Protein AF-A0A9D9UBA7-F1 (afdb_monomer)

Sequence (85 aa):
FTSPGYRETHPYKAYLGKMGASIKRRAFDIKSVSCEEDLCNVVVELSYTYGGLAGGKMGADTVMQREMNEKWIRADGEWWLLPTR

Nearest PDB structures (foldseek):
  2jq5-assembly1_A  TM=7.498E-01  e=4.237E-03  Rhodopseudomonas palustris
  8r20-assembly1_B  TM=6.638E-01  e=3.194E-02  Micromonospora
  5x7l-assembly1_A  TM=6.456E-01  e=4.664E-02  Streptomyces laurentii
  3ehc-assembly1_A  TM=5.917E-01  e=4.249E-01  Agrobacterium fabrum str. C58
  5uvr-assembly1_A  TM=4.178E-01  e=1.095E+00  Pseudomonas aeruginosa

Foldseek 3Di:
DQDPVVCVVCPPVNVCVVPPPFKAWDDKDWPDWDDDDFKIWTKIKTWIATDDPVCVVVPRPDIDIDIDTWMWGDDPNDIDTDDDD

Structure (mmCIF, N/CA/C/O backbone):
data_AF-A0A9D9UBA7-F1
#
_entry.id   AF-A0A9D9UBA7-F1
#
loop_
_atom_site.group_PDB
_atom_site.id
_atom_site.type_symbol
_atom_site.label_atom_id
_atom_site.label_alt_id
_atom_site.label_comp_id
_atom_site.label_asym_id
_atom_site.label_entity_id
_atom_site.label_seq_id
_atom_site.pdbx_PDB_ins_code
_atom_site.Cartn_x
_atom_site.Cartn_y
_atom_site.Cartn_z
_atom_site.occupancy
_atom_site.B_iso_or_equiv
_atom_site.auth_seq_id
_atom_site.auth_comp_id
_atom_site.auth_asym_id
_atom_site.auth_atom_id
_atom_site.pdbx_PDB_model_num
ATOM 1 N N . PHE A 1 1 ? -11.034 5.719 0.051 1.00 58.19 1 PHE A N 1
ATOM 2 C CA . PHE A 1 1 ? -11.491 4.882 1.168 1.00 58.19 1 PHE A CA 1
ATOM 3 C C . PHE A 1 1 ? -11.764 3.565 0.521 1.00 58.19 1 PHE A C 1
ATOM 5 O O . PHE A 1 1 ? -12.589 3.545 -0.373 1.00 58.19 1 PHE A O 1
ATOM 12 N N . THR A 1 2 ? -10.999 2.524 0.819 1.00 71.69 2 THR A N 1
ATOM 13 C CA . THR A 1 2 ? -11.165 1.224 0.150 1.00 71.69 2 THR A CA 1
ATOM 14 C C . THR A 1 2 ? -12.208 0.363 0.850 1.00 71.69 2 THR A C 1
ATOM 16 O O . THR A 1 2 ? -12.052 -0.849 0.878 1.00 71.69 2 THR A O 1
ATOM 19 N N . SER A 1 3 ? -13.231 0.994 1.428 1.00 78.62 3 SER A N 1
ATOM 20 C CA . SER A 1 3 ? -14.323 0.336 2.141 1.00 78.62 3 SER A CA 1
ATOM 21 C C . SER A 1 3 ? -15.068 -0.672 1.271 1.00 78.62 3 SER A C 1
ATOM 23 O O . SER A 1 3 ? -14.925 -0.615 0.043 1.00 78.62 3 SER A O 1
ATOM 25 N N . PRO A 1 4 ? -15.910 -1.533 1.873 1.00 76.88 4 PRO A N 1
ATOM 26 C CA . PRO A 1 4 ? -16.716 -2.498 1.129 1.00 76.88 4 PRO A CA 1
ATOM 27 C C . PRO A 1 4 ? -17.418 -1.873 -0.086 1.00 76.88 4 PRO A C 1
ATOM 29 O O . PRO A 1 4 ? -17.120 -2.238 -1.222 1.00 76.88 4 PRO A O 1
ATOM 32 N N . GLY A 1 5 ? -18.214 -0.816 0.124 1.00 78.69 5 GLY A N 1
ATOM 33 C CA . GLY A 1 5 ? -18.948 -0.150 -0.962 1.00 78.69 5 GLY A CA 1
ATOM 34 C C . GLY A 1 5 ? -18.057 0.514 -2.025 1.00 78.69 5 GLY A C 1
ATOM 35 O O . GLY A 1 5 ? -18.417 0.586 -3.203 1.00 78.69 5 GLY A O 1
ATOM 36 N N . TYR A 1 6 ? -16.850 0.967 -1.660 1.00 79.88 6 TYR A N 1
ATOM 37 C CA . TYR A 1 6 ? -15.896 1.459 -2.659 1.00 79.88 6 TYR A CA 1
ATOM 38 C C . TYR A 1 6 ? -15.342 0.315 -3.514 1.00 79.88 6 TYR A C 1
ATOM 40 O O . TYR A 1 6 ? -15.219 0.473 -4.727 1.00 79.88 6 TYR A O 1
ATOM 48 N N . ARG A 1 7 ? -15.023 -0.842 -2.916 1.00 79.69 7 ARG A N 1
ATOM 49 C CA . ARG A 1 7 ? -14.511 -2.010 -3.656 1.00 79.69 7 ARG A CA 1
ATOM 50 C C . ARG A 1 7 ? -15.569 -2.651 -4.549 1.00 79.69 7 ARG A C 1
ATOM 52 O O . ARG A 1 7 ? -15.220 -3.092 -5.640 1.00 79.69 7 ARG A O 1
ATOM 59 N N . GLU A 1 8 ? -16.835 -2.644 -4.137 1.00 81.31 8 GLU A N 1
ATOM 60 C CA . GLU A 1 8 ? -17.963 -3.106 -4.963 1.00 81.31 8 GLU A CA 1
ATOM 61 C C . GLU A 1 8 ? -18.074 -2.320 -6.275 1.00 81.31 8 GLU A C 1
ATOM 63 O O . GLU A 1 8 ? -18.304 -2.888 -7.340 1.00 81.31 8 GLU A O 1
ATOM 68 N N . THR A 1 9 ? -17.850 -1.007 -6.213 1.00 81.44 9 THR A N 1
ATOM 69 C CA . THR A 1 9 ? -17.950 -0.111 -7.377 1.00 81.44 9 THR A CA 1
ATOM 70 C C . THR A 1 9 ? -16.633 0.054 -8.141 1.00 81.44 9 THR A C 1
ATOM 72 O O . THR A 1 9 ? -16.635 0.503 -9.288 1.00 81.44 9 THR A O 1
ATOM 75 N N . HIS A 1 10 ? -15.500 -0.330 -7.544 1.00 76.94 10 HIS A N 1
ATOM 76 C CA . HIS A 1 10 ? -14.160 -0.239 -8.131 1.00 76.94 10 HIS A CA 1
ATOM 77 C C . HIS A 1 10 ?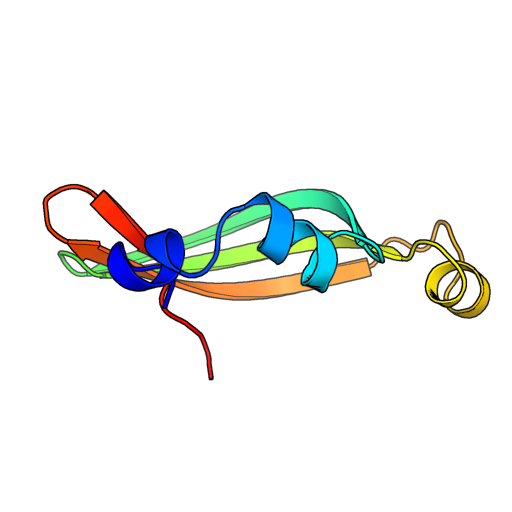 -13.494 -1.620 -8.181 1.00 76.94 10 HIS A C 1
ATOM 79 O O . HIS A 1 10 ? -12.550 -1.883 -7.426 1.00 76.94 10 HIS A O 1
ATOM 85 N N . PRO A 1 11 ? -13.941 -2.508 -9.092 1.00 80.06 11 PRO A N 1
ATOM 86 C CA . PRO A 1 11 ? -13.387 -3.847 -9.198 1.00 80.06 11 PRO A CA 1
ATOM 87 C C . PRO A 1 11 ? -11.895 -3.787 -9.529 1.00 80.06 11 PRO A C 1
ATOM 89 O O . PRO A 1 11 ? -11.426 -2.926 -10.280 1.00 80.06 11 PRO A O 1
ATOM 92 N N . TYR A 1 12 ? -11.145 -4.756 -9.006 1.00 74.94 12 TYR A N 1
ATOM 93 C CA . TYR A 1 12 ? -9.683 -4.799 -9.076 1.00 74.94 12 TYR A CA 1
ATOM 94 C C . TYR A 1 12 ? -9.115 -4.562 -10.487 1.00 74.94 12 TYR A C 1
ATOM 96 O O . TYR A 1 12 ? -8.152 -3.817 -10.663 1.00 74.94 12 TYR A O 1
ATOM 104 N N . LYS A 1 13 ? -9.758 -5.115 -11.522 1.00 76.25 13 LYS A N 1
ATOM 105 C CA . LYS A 1 13 ? -9.352 -4.929 -12.924 1.00 76.25 13 LYS A CA 1
ATOM 106 C C . LYS A 1 13 ? -9.409 -3.461 -13.374 1.00 76.25 13 LYS A C 1
ATOM 108 O O . LYS A 1 13 ? -8.504 -2.999 -14.065 1.00 76.25 13 LYS A O 1
ATOM 113 N N . ALA A 1 14 ? -10.441 -2.720 -12.968 1.00 77.69 14 ALA A N 1
ATOM 114 C CA . ALA A 1 14 ? -10.573 -1.297 -13.278 1.00 77.69 14 ALA A CA 1
ATOM 115 C C . ALA A 1 14 ? -9.542 -0.453 -12.509 1.00 77.69 14 ALA A C 1
ATOM 117 O O . ALA A 1 14 ? -8.986 0.502 -13.054 1.00 77.69 14 ALA A O 1
ATOM 118 N N . TYR A 1 15 ? -9.237 -0.837 -11.267 1.00 73.00 15 TYR A N 1
ATOM 119 C CA . TYR A 1 15 ? -8.173 -0.225 -10.470 1.00 73.00 15 TYR A CA 1
ATOM 120 C C . TYR A 1 15 ? -6.785 -0.412 -11.113 1.00 73.00 15 TYR A C 1
ATOM 122 O O . TYR A 1 15 ? -6.035 0.557 -11.263 1.00 73.00 15 TYR A O 1
ATOM 130 N N . LEU A 1 16 ? -6.466 -1.629 -11.572 1.00 70.00 16 LEU A N 1
ATOM 131 C CA . LEU A 1 16 ? -5.202 -1.925 -12.257 1.00 70.00 16 LEU A CA 1
ATOM 132 C C . LEU A 1 16 ? -5.008 -1.093 -13.528 1.00 70.00 16 LEU A C 1
ATOM 134 O O . LEU A 1 16 ? -3.904 -0.611 -13.769 1.00 70.00 16 LEU A O 1
ATOM 138 N N . GLY A 1 17 ? -6.070 -0.869 -14.307 1.00 68.69 17 GLY A N 1
ATOM 139 C CA . GLY A 1 17 ? -6.005 -0.035 -15.511 1.00 68.69 17 GLY A CA 1
ATOM 140 C C . GLY A 1 17 ? -5.656 1.433 -15.232 1.00 68.69 17 GLY A C 1
ATOM 141 O O . GLY A 1 17 ? -5.033 2.075 -16.071 1.00 68.69 17 GLY A O 1
ATOM 142 N N . LYS A 1 18 ? -6.011 1.957 -14.050 1.00 66.19 18 LYS A N 1
ATOM 143 C CA . LYS A 1 18 ? -5.734 3.350 -13.654 1.00 66.19 18 LYS A CA 1
ATOM 144 C C . LYS A 1 18 ? -4.373 3.538 -12.981 1.00 66.19 18 LYS A C 1
ATOM 146 O O . LYS A 1 18 ? -3.730 4.555 -13.212 1.00 66.19 18 LYS A O 1
ATOM 151 N N . MET A 1 19 ? -3.942 2.596 -12.136 1.00 61.72 19 MET A N 1
ATOM 152 C CA . MET A 1 19 ? -2.724 2.752 -11.316 1.00 61.72 19 MET A CA 1
ATOM 153 C C . MET A 1 19 ? -1.562 1.833 -11.716 1.00 61.72 19 MET A C 1
ATOM 155 O O . MET A 1 19 ? -0.410 2.160 -11.445 1.00 61.72 19 MET A O 1
ATOM 159 N N . GLY A 1 20 ? -1.837 0.677 -12.326 1.00 56.56 20 GLY A N 1
ATOM 160 C CA . GLY A 1 20 ? -0.860 -0.401 -12.514 1.00 56.56 20 GLY A CA 1
ATOM 161 C C . GLY A 1 20 ? -0.079 -0.372 -13.828 1.00 56.56 20 GLY A C 1
ATOM 162 O O . GLY A 1 20 ? 0.970 -1.001 -13.911 1.00 56.56 20 GLY A O 1
ATOM 163 N N . ALA A 1 21 ? -0.541 0.350 -14.852 1.00 57.97 21 ALA A N 1
ATOM 164 C CA . ALA A 1 21 ? 0.060 0.249 -16.187 1.00 57.97 21 ALA A CA 1
ATOM 165 C C . ALA A 1 21 ? 1.442 0.926 -16.315 1.00 57.97 21 ALA A C 1
ATOM 167 O O . ALA A 1 21 ? 2.234 0.543 -17.175 1.00 57.97 21 ALA A O 1
ATOM 168 N N . SER A 1 22 ? 1.757 1.900 -15.453 1.00 70.81 22 SER A N 1
ATOM 169 C CA . SER A 1 22 ? 2.948 2.752 -15.617 1.00 70.81 22 SER A CA 1
ATOM 170 C C . SER A 1 22 ? 4.048 2.522 -14.581 1.00 70.81 22 SER A C 1
ATOM 172 O O . SER A 1 22 ? 5.128 3.093 -14.721 1.00 70.81 22 SER A O 1
ATOM 174 N N . ILE A 1 23 ? 3.805 1.711 -13.546 1.00 79.44 23 ILE A N 1
ATOM 175 C CA . ILE A 1 23 ? 4.740 1.516 -12.432 1.00 79.44 23 ILE A CA 1
ATOM 176 C C . ILE A 1 23 ? 4.971 0.022 -12.194 1.00 79.44 23 ILE A C 1
ATOM 178 O O . ILE A 1 23 ? 4.040 -0.720 -11.888 1.00 79.44 23 ILE A O 1
ATOM 182 N N . LYS A 1 24 ? 6.231 -0.414 -12.275 1.00 83.50 24 LYS A N 1
ATOM 183 C CA . LYS A 1 24 ? 6.672 -1.756 -11.881 1.00 83.50 24 LYS A CA 1
ATOM 184 C C . LYS A 1 24 ? 7.174 -1.707 -10.442 1.00 83.50 24 LYS A C 1
ATOM 186 O O . LYS A 1 24 ? 8.241 -1.162 -10.168 1.00 83.50 24 LYS A O 1
ATOM 191 N N . ARG A 1 25 ? 6.399 -2.259 -9.510 1.00 85.12 25 ARG A N 1
ATOM 192 C CA . ARG A 1 25 ? 6.794 -2.351 -8.095 1.00 85.12 25 ARG A CA 1
ATOM 193 C C . ARG A 1 25 ? 7.948 -3.347 -7.946 1.00 85.12 25 ARG A C 1
ATOM 195 O O . ARG A 1 25 ? 7.939 -4.390 -8.596 1.00 85.12 25 ARG A O 1
ATOM 202 N N . ARG A 1 26 ? 8.938 -3.009 -7.119 1.00 86.69 26 ARG A N 1
ATOM 203 C CA . ARG A 1 26 ? 10.145 -3.811 -6.860 1.00 86.69 26 ARG A CA 1
ATOM 204 C C . ARG A 1 26 ? 10.161 -4.364 -5.440 1.00 86.69 26 ARG A C 1
ATOM 206 O O . ARG A 1 26 ? 10.353 -5.561 -5.277 1.00 86.69 26 ARG A O 1
ATOM 213 N N . ALA A 1 27 ? 9.936 -3.505 -4.451 1.00 89.19 27 ALA A N 1
ATOM 214 C CA . ALA A 1 27 ? 9.909 -3.874 -3.040 1.00 89.19 27 ALA A CA 1
ATOM 215 C C . ALA A 1 27 ? 8.866 -3.042 -2.290 1.00 89.19 27 ALA A C 1
ATOM 217 O O . ALA A 1 27 ? 8.461 -1.971 -2.758 1.00 89.19 27 ALA A O 1
ATOM 218 N N . PHE A 1 28 ? 8.418 -3.572 -1.159 1.00 89.50 28 PHE A N 1
ATOM 219 C CA . PHE A 1 28 ? 7.455 -2.942 -0.272 1.00 89.50 28 PHE A CA 1
ATOM 220 C C . PHE A 1 28 ? 7.867 -3.262 1.159 1.00 89.50 28 PHE A C 1
ATOM 222 O O . PHE A 1 28 ? 7.789 -4.417 1.576 1.00 89.50 28 PHE A O 1
ATOM 229 N N . ASP A 1 29 ? 8.311 -2.244 1.883 1.00 93.69 29 ASP A N 1
ATOM 230 C CA . ASP A 1 29 ? 8.885 -2.390 3.214 1.00 93.69 29 ASP A CA 1
ATOM 231 C C . ASP A 1 29 ? 8.043 -1.618 4.228 1.00 93.69 29 ASP A C 1
ATOM 233 O O . ASP A 1 29 ? 7.743 -0.437 4.042 1.00 93.69 29 ASP A O 1
ATOM 237 N N . ILE A 1 30 ? 7.658 -2.280 5.318 1.00 94.12 30 ILE A N 1
ATOM 238 C CA . ILE A 1 30 ? 6.960 -1.632 6.430 1.00 94.12 30 ILE A CA 1
ATOM 239 C C . ILE A 1 30 ? 8.021 -1.007 7.332 1.00 94.12 30 ILE A C 1
ATOM 241 O O . ILE A 1 30 ? 8.811 -1.716 7.953 1.00 94.12 30 ILE A O 1
ATOM 245 N N . LYS A 1 31 ? 8.045 0.324 7.400 1.00 95.38 31 LYS A N 1
ATOM 246 C CA . LYS A 1 31 ? 8.989 1.073 8.239 1.00 95.38 31 LYS A CA 1
ATOM 247 C C . LYS A 1 31 ? 8.498 1.178 9.674 1.00 95.38 31 LYS A C 1
ATOM 249 O O . LYS A 1 31 ? 9.288 1.031 10.602 1.00 95.38 31 LYS A O 1
ATOM 254 N N . SER A 1 32 ? 7.205 1.424 9.867 1.00 94.69 32 SER A N 1
ATOM 255 C CA . SER A 1 32 ? 6.608 1.476 11.200 1.00 94.69 32 SER A CA 1
ATOM 256 C C . SER A 1 32 ? 5.111 1.192 11.168 1.00 94.69 32 SER A C 1
ATOM 258 O O . SER A 1 32 ? 4.439 1.365 10.150 1.00 94.69 32 SER A O 1
ATOM 260 N N . VAL A 1 33 ? 4.597 0.742 12.311 1.00 95.94 33 VAL A N 1
ATOM 261 C CA . VAL A 1 33 ? 3.173 0.524 12.567 1.00 95.94 33 VAL A CA 1
ATOM 262 C C . VAL A 1 33 ? 2.872 1.087 13.949 1.00 95.94 33 VAL A C 1
ATOM 264 O O . VAL A 1 33 ? 3.521 0.707 14.921 1.00 95.94 33 VAL A O 1
ATOM 267 N N . SER A 1 34 ? 1.897 1.987 14.035 1.00 96.12 34 SER A N 1
ATOM 268 C CA . SER A 1 34 ? 1.379 2.518 15.296 1.00 96.12 34 SER A CA 1
ATOM 269 C C . SER A 1 34 ? -0.137 2.398 15.299 1.00 96.12 34 SER A C 1
ATOM 271 O O . SER A 1 34 ? -0.792 2.935 14.405 1.00 96.12 34 SER A O 1
ATOM 273 N N . CYS A 1 35 ? -0.689 1.679 16.273 1.00 94.12 35 CYS A N 1
ATOM 274 C CA . CYS A 1 35 ? -2.115 1.384 16.346 1.00 94.12 35 CYS A CA 1
ATOM 275 C C . CYS A 1 35 ? -2.724 1.895 17.652 1.00 94.12 35 CYS A C 1
ATOM 277 O O . CYS A 1 35 ? -2.176 1.662 18.728 1.00 94.12 35 CYS A O 1
ATOM 279 N N . GLU A 1 36 ? -3.885 2.530 17.535 1.00 92.69 36 GLU A N 1
ATOM 280 C CA . GLU A 1 36 ? -4.768 2.933 18.625 1.00 92.69 36 GLU A CA 1
ATOM 281 C C . GLU A 1 36 ? -6.128 2.267 18.390 1.00 92.69 36 GLU A C 1
ATOM 283 O O . GLU A 1 36 ? -6.847 2.619 17.456 1.00 92.69 36 GLU A O 1
ATOM 288 N N . GLU A 1 37 ? -6.453 1.269 19.216 1.00 91.50 37 GLU A N 1
ATOM 289 C CA . GLU A 1 37 ? -7.684 0.471 19.121 1.00 91.50 37 GLU A CA 1
ATOM 290 C C . GLU A 1 37 ? -7.927 -0.102 17.708 1.00 91.50 37 GLU A C 1
ATOM 292 O O . GLU A 1 37 ? -7.242 -1.034 17.282 1.00 91.50 37 GLU A O 1
ATOM 297 N N . ASP A 1 38 ? -8.901 0.456 16.986 1.00 93.31 38 ASP A N 1
ATOM 298 C CA . ASP A 1 38 ? -9.327 0.048 15.648 1.00 93.31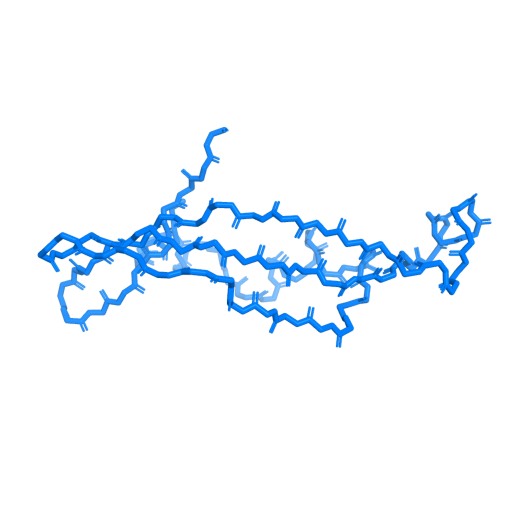 38 ASP A CA 1
ATOM 299 C C . ASP A 1 38 ? -8.703 0.899 14.533 1.00 93.31 38 ASP A C 1
ATOM 301 O O . ASP A 1 38 ? -9.125 0.809 13.381 1.00 93.31 38 ASP A O 1
ATOM 305 N N . LEU A 1 39 ? -7.699 1.727 14.831 1.00 92.38 39 LEU A N 1
ATOM 306 C CA . LEU A 1 39 ? -7.039 2.594 13.859 1.00 92.38 39 LEU A CA 1
ATOM 307 C C . LEU A 1 39 ? -5.524 2.393 13.881 1.00 92.38 39 LEU A C 1
ATOM 309 O O . LEU A 1 39 ? -4.875 2.575 14.903 1.00 92.38 39 LEU A O 1
ATOM 313 N N . CYS A 1 40 ? -4.938 2.084 12.727 1.00 95.12 40 CYS A N 1
ATOM 314 C CA . CYS A 1 40 ? -3.492 1.962 12.567 1.00 95.12 40 CYS A CA 1
ATOM 315 C C . CYS A 1 40 ? -2.957 2.998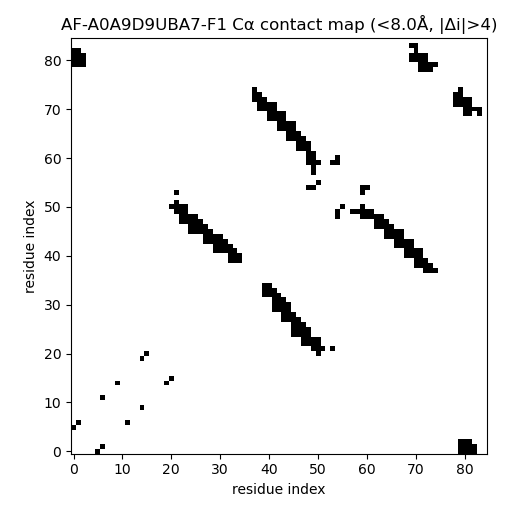 11.580 1.00 95.12 40 CYS A C 1
ATOM 317 O O . CYS A 1 40 ? -3.511 3.206 10.502 1.00 95.12 40 CYS A O 1
ATOM 319 N N . ASN A 1 41 ? -1.836 3.615 11.930 1.00 94.50 41 ASN A N 1
ATOM 320 C CA . ASN A 1 41 ? -1.002 4.392 11.028 1.00 94.50 41 ASN A CA 1
ATOM 321 C C . ASN A 1 41 ? 0.214 3.536 10.666 1.00 94.50 41 ASN A C 1
ATOM 323 O O . ASN A 1 41 ? 0.937 3.065 11.545 1.00 94.50 41 ASN A O 1
ATOM 327 N N . VAL A 1 42 ? 0.415 3.311 9.374 1.00 95.00 42 VAL A N 1
ATOM 328 C CA . VAL A 1 42 ? 1.468 2.453 8.832 1.00 95.00 42 VAL A CA 1
ATOM 329 C C . VAL A 1 42 ? 2.339 3.293 7.915 1.00 95.00 42 VAL A C 1
ATOM 331 O O . VAL A 1 42 ? 1.835 3.926 6.989 1.00 95.00 42 VAL A O 1
ATOM 334 N N . VAL A 1 43 ? 3.645 3.294 8.160 1.00 95.00 43 VAL A N 1
ATOM 335 C CA . VAL A 1 43 ? 4.618 3.919 7.263 1.00 95.00 43 VAL A CA 1
ATOM 336 C C . VAL A 1 43 ? 5.194 2.844 6.361 1.00 95.00 43 VAL A C 1
ATOM 338 O O . VAL A 1 43 ? 5.753 1.849 6.825 1.00 95.00 43 VAL A O 1
ATOM 341 N N . VAL A 1 44 ? 5.047 3.057 5.063 1.00 94.00 44 VAL A N 1
ATOM 342 C CA . VAL A 1 44 ? 5.440 2.125 4.014 1.00 94.00 44 VAL A CA 1
ATOM 343 C C . VAL A 1 44 ? 6.472 2.782 3.118 1.00 94.00 44 VAL A C 1
ATOM 345 O O . VAL A 1 44 ? 6.258 3.890 2.640 1.00 94.00 44 VAL A O 1
ATOM 348 N N . GLU A 1 45 ? 7.537 2.066 2.785 1.00 94.56 45 GLU A N 1
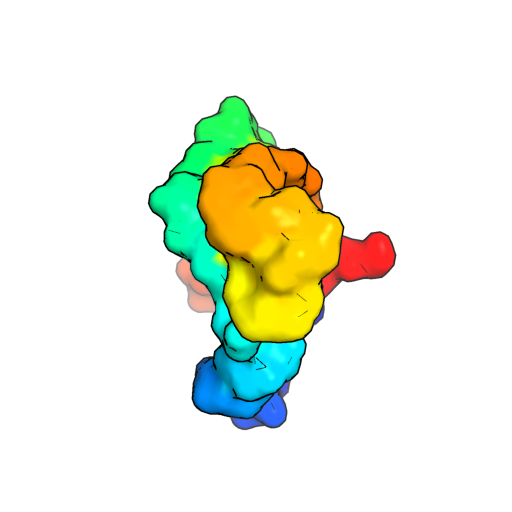ATOM 349 C CA . GLU A 1 45 ? 8.440 2.426 1.699 1.00 94.56 45 GLU A CA 1
ATOM 350 C C . GLU A 1 45 ? 8.161 1.550 0.476 1.00 94.56 45 GLU A C 1
ATOM 352 O O . GLU A 1 45 ? 8.294 0.327 0.504 1.00 94.56 45 GLU A O 1
ATOM 357 N N . LEU A 1 46 ? 7.760 2.187 -0.621 1.00 91.69 46 LEU A N 1
ATOM 358 C CA . LEU A 1 46 ? 7.566 1.544 -1.910 1.00 91.69 46 LEU A CA 1
ATOM 359 C C . LEU A 1 46 ? 8.775 1.818 -2.801 1.00 91.69 46 LEU A C 1
ATOM 361 O O . LEU A 1 46 ? 9.026 2.965 -3.177 1.00 91.69 46 LEU A O 1
ATOM 365 N N . SER A 1 47 ? 9.447 0.752 -3.226 1.00 91.88 47 SER A N 1
ATOM 366 C CA . SER A 1 47 ? 10.454 0.814 -4.286 1.00 91.88 47 SER A CA 1
ATOM 367 C C . SER A 1 47 ? 9.831 0.429 -5.623 1.00 91.88 47 SER A C 1
ATOM 369 O O . SER A 1 47 ? 9.168 -0.608 -5.733 1.00 91.88 47 SER A O 1
ATOM 371 N N . TYR A 1 48 ? 10.033 1.233 -6.664 1.00 89.56 48 TYR A N 1
ATOM 372 C CA . TYR A 1 48 ? 9.419 1.011 -7.971 1.00 89.56 48 TYR A CA 1
ATOM 373 C C . TYR A 1 48 ? 10.242 1.575 -9.132 1.00 89.56 48 TYR A C 1
ATOM 375 O O . TYR A 1 48 ? 11.075 2.454 -8.949 1.00 89.56 48 TYR A O 1
ATOM 383 N N . THR A 1 49 ? 9.984 1.090 -10.346 1.00 88.19 49 THR A N 1
ATOM 384 C CA . THR A 1 49 ? 10.500 1.684 -11.588 1.00 88.19 49 THR A CA 1
ATOM 385 C C . THR A 1 49 ? 9.346 2.116 -12.488 1.00 88.19 49 THR A C 1
ATOM 387 O O . THR A 1 49 ? 8.247 1.552 -12.433 1.00 88.19 49 THR A O 1
ATOM 390 N N . TYR A 1 50 ? 9.569 3.131 -13.321 1.00 83.06 50 TYR A N 1
ATOM 391 C CA . TYR A 1 50 ? 8.580 3.555 -14.310 1.00 83.06 50 TYR A CA 1
ATOM 392 C C . TYR A 1 50 ? 8.662 2.690 -15.572 1.00 83.06 50 TYR A C 1
ATOM 394 O O . TYR A 1 50 ? 9.739 2.406 -16.089 1.00 83.06 50 TYR A O 1
ATOM 402 N N . GLY A 1 51 ? 7.504 2.278 -16.084 1.00 78.44 51 GLY A N 1
ATOM 403 C CA . GLY A 1 51 ? 7.367 1.621 -17.382 1.00 78.44 51 GLY A CA 1
ATOM 404 C C . GLY A 1 51 ? 7.026 2.604 -18.509 1.00 78.44 51 GLY A C 1
ATOM 405 O O . GLY A 1 51 ? 6.691 3.767 -18.274 1.00 78.44 51 GLY A O 1
ATOM 406 N N . GLY A 1 52 ? 7.081 2.122 -19.753 1.00 77.06 52 GLY A N 1
ATOM 407 C CA . GLY A 1 52 ? 6.621 2.858 -20.936 1.00 77.06 52 GLY A CA 1
ATOM 408 C C . GLY A 1 52 ? 7.356 4.183 -21.183 1.00 77.06 52 GLY A C 1
ATOM 409 O O . GLY A 1 52 ? 8.544 4.318 -20.895 1.00 77.06 52 GLY A O 1
ATOM 410 N N . LEU A 1 53 ? 6.633 5.177 -21.714 1.00 73.62 53 LEU A N 1
ATOM 411 C CA . LEU A 1 53 ? 7.176 6.504 -22.043 1.00 73.62 53 LEU A CA 1
ATOM 412 C C . LEU A 1 53 ? 7.753 7.242 -20.824 1.00 73.62 53 LEU A C 1
ATOM 414 O O . LEU A 1 53 ? 8.714 7.995 -20.965 1.00 73.62 53 LEU A O 1
ATOM 418 N N . ALA A 1 54 ? 7.186 7.024 -19.633 1.00 72.31 54 ALA A N 1
ATOM 419 C CA . ALA A 1 54 ? 7.693 7.610 -18.393 1.00 72.31 54 ALA A CA 1
ATOM 420 C C . ALA A 1 54 ? 9.053 7.008 -18.007 1.00 72.31 54 ALA A C 1
ATOM 422 O O . ALA A 1 54 ? 9.978 7.749 -17.680 1.00 72.31 54 ALA A O 1
ATOM 423 N N . GLY A 1 55 ? 9.205 5.684 -18.136 1.00 74.19 55 GLY A N 1
ATOM 424 C CA . GLY A 1 55 ? 10.487 4.998 -17.949 1.00 74.19 55 GLY A CA 1
ATOM 425 C C . GLY A 1 55 ? 11.558 5.473 -18.931 1.00 74.19 55 GLY A C 1
ATOM 426 O O . GLY A 1 55 ? 12.687 5.723 -18.529 1.00 74.19 55 GLY A O 1
ATOM 427 N N . GLY A 1 56 ? 11.200 5.705 -20.199 1.00 75.12 56 GLY A N 1
ATOM 428 C CA . GLY A 1 56 ? 12.135 6.236 -21.200 1.00 75.12 56 GLY A CA 1
ATOM 429 C C . GLY A 1 56 ? 12.700 7.625 -20.865 1.00 75.12 56 GLY A C 1
ATOM 430 O O . GLY A 1 56 ? 13.837 7.914 -21.221 1.00 75.12 56 GLY A O 1
ATOM 431 N N . LYS A 1 57 ? 11.939 8.471 -20.154 1.00 76.50 57 LYS A N 1
ATOM 432 C CA . LYS A 1 57 ? 12.379 9.816 -19.731 1.00 76.50 57 LYS A CA 1
ATOM 433 C C . LYS A 1 57 ? 13.127 9.824 -18.396 1.00 76.50 57 LYS A C 1
ATOM 435 O O .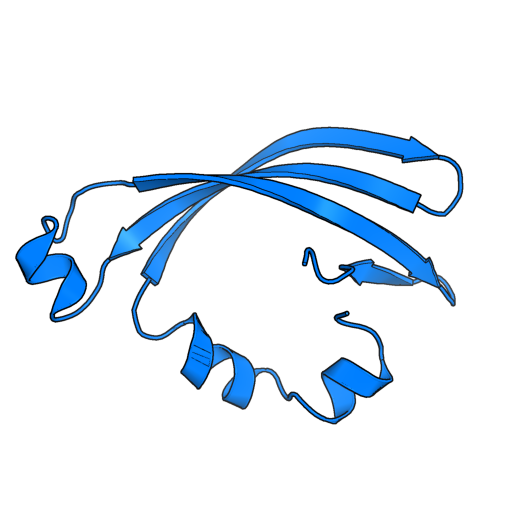 LYS A 1 57 ? 14.039 10.622 -18.225 1.00 76.50 57 LYS A O 1
ATOM 440 N N . MET A 1 58 ? 12.726 8.967 -17.456 1.00 73.81 58 MET A N 1
ATOM 441 C CA . MET A 1 58 ? 13.274 8.917 -16.089 1.00 73.81 58 MET A CA 1
ATOM 442 C C . MET A 1 58 ? 14.445 7.926 -15.933 1.00 73.81 58 MET A C 1
ATOM 444 O O . MET A 1 58 ? 15.071 7.871 -14.875 1.00 73.81 58 MET A O 1
ATOM 448 N N . GLY A 1 59 ? 14.729 7.132 -16.969 1.00 75.19 59 GLY A N 1
ATOM 449 C CA . GLY A 1 59 ? 15.600 5.959 -16.914 1.00 75.19 59 GLY A CA 1
ATOM 450 C C . GLY A 1 59 ? 14.796 4.712 -16.538 1.00 75.19 59 GLY A C 1
ATOM 451 O O . GLY A 1 59 ? 14.243 4.622 -15.443 1.00 75.19 59 GLY A O 1
ATOM 452 N N . ALA A 1 60 ? 14.708 3.747 -17.459 1.00 69.12 60 ALA A N 1
ATOM 453 C CA . ALA A 1 60 ? 13.8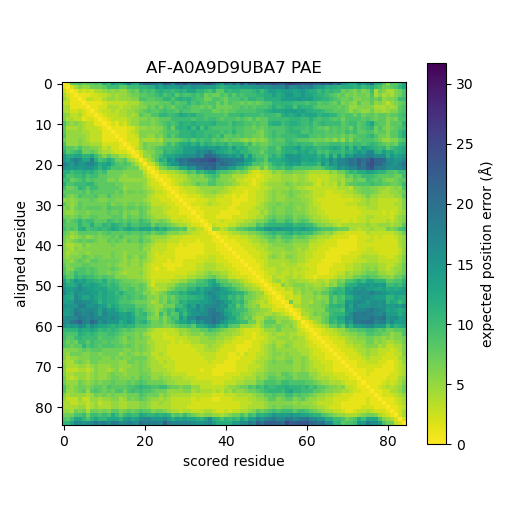23 2.581 -17.332 1.00 69.12 60 ALA A CA 1
ATOM 454 C C . ALA A 1 60 ? 14.164 1.681 -16.127 1.00 69.12 60 ALA A C 1
ATOM 456 O O . ALA A 1 60 ? 13.284 1.007 -15.582 1.00 69.12 60 ALA A O 1
ATOM 457 N N . ASP A 1 61 ? 15.424 1.723 -15.695 1.00 78.19 61 ASP A N 1
ATOM 458 C CA . ASP A 1 61 ? 15.955 0.949 -14.574 1.00 78.19 61 ASP A CA 1
ATOM 459 C C . ASP A 1 61 ? 16.218 1.798 -13.325 1.00 78.19 61 ASP A C 1
ATOM 461 O O . ASP A 1 61 ? 16.682 1.276 -12.312 1.00 78.19 61 ASP A O 1
ATOM 465 N N . THR A 1 62 ? 15.884 3.093 -13.357 1.00 82.75 62 THR A N 1
ATOM 466 C CA . THR A 1 62 ? 16.000 3.958 -12.182 1.00 82.75 62 THR A CA 1
ATOM 467 C C . THR A 1 62 ? 15.015 3.489 -11.116 1.00 82.75 62 THR A C 1
ATOM 469 O O . THR A 1 62 ? 13.794 3.554 -11.298 1.00 82.75 62 THR A O 1
ATOM 472 N N . VAL A 1 63 ? 15.552 3.008 -9.994 1.00 86.25 63 VAL A N 1
ATOM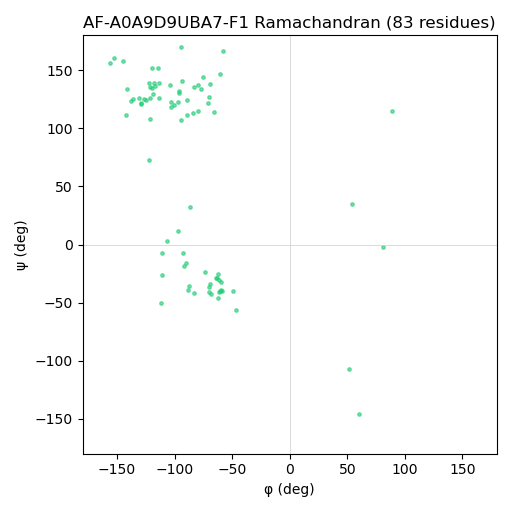 473 C CA . VAL A 1 63 ? 14.760 2.619 -8.827 1.00 86.25 63 VAL A CA 1
ATOM 474 C C . VAL A 1 63 ? 14.397 3.874 -8.048 1.00 86.25 63 VAL A C 1
ATOM 476 O O . VAL A 1 63 ? 15.254 4.561 -7.502 1.00 86.25 63 VAL A O 1
ATOM 479 N N . MET A 1 64 ? 13.103 4.159 -8.005 1.00 87.25 64 MET A N 1
ATOM 480 C CA . MET A 1 64 ? 12.518 5.214 -7.198 1.00 87.25 64 MET A CA 1
ATOM 481 C C . MET A 1 64 ? 12.061 4.630 -5.868 1.00 87.25 64 MET A C 1
ATOM 483 O O . MET A 1 64 ? 11.483 3.543 -5.833 1.00 87.25 64 MET A O 1
ATOM 487 N N . GLN A 1 65 ? 12.261 5.383 -4.794 1.00 90.12 65 GLN A N 1
ATOM 488 C CA . GLN A 1 65 ? 11.710 5.080 -3.479 1.00 90.12 65 GLN A CA 1
ATOM 489 C C . GLN A 1 65 ? 10.689 6.148 -3.108 1.00 90.12 65 GLN A C 1
ATOM 491 O O . GLN A 1 65 ? 10.879 7.336 -3.379 1.00 90.12 65 GLN A O 1
ATOM 496 N N . ARG A 1 66 ? 9.573 5.722 -2.524 1.00 89.38 66 ARG A N 1
ATOM 497 C CA . ARG A 1 66 ? 8.540 6.617 -2.014 1.00 89.38 66 ARG A CA 1
ATOM 498 C C . ARG A 1 66 ? 8.057 6.116 -0.669 1.00 89.38 66 ARG A C 1
ATOM 500 O O . ARG A 1 66 ? 7.530 5.010 -0.584 1.00 89.38 66 ARG A O 1
ATOM 507 N N . GLU A 1 67 ? 8.154 6.976 0.332 1.00 92.38 67 GLU A N 1
ATOM 508 C CA . GLU A 1 67 ? 7.488 6.763 1.607 1.00 92.38 67 GLU A CA 1
ATOM 509 C C . GLU A 1 67 ? 6.007 7.161 1.506 1.00 92.38 67 GLU A C 1
ATOM 511 O O . GLU A 1 67 ? 5.641 8.163 0.878 1.00 92.38 67 GLU A O 1
ATOM 516 N N . MET A 1 68 ? 5.137 6.337 2.077 1.00 91.31 68 MET A N 1
ATOM 517 C CA . MET A 1 68 ? 3.695 6.522 2.112 1.00 91.31 68 MET A CA 1
ATOM 518 C C . MET A 1 68 ? 3.211 6.318 3.541 1.00 91.31 68 MET A C 1
ATOM 520 O O . MET A 1 68 ? 3.455 5.281 4.152 1.00 91.31 68 MET A O 1
ATOM 524 N N . ASN A 1 69 ? 2.492 7.315 4.048 1.00 92.81 69 ASN A N 1
ATOM 525 C CA . ASN A 1 69 ? 1.771 7.215 5.306 1.00 92.81 69 ASN A CA 1
ATOM 526 C C . ASN A 1 69 ? 0.370 6.687 5.005 1.00 92.81 69 ASN A C 1
ATOM 528 O O . ASN A 1 69 ? -0.437 7.372 4.374 1.00 92.81 69 ASN A O 1
ATOM 532 N N . GLU A 1 70 ? 0.092 5.463 5.428 1.00 93.00 70 GLU A N 1
ATOM 533 C CA . GLU A 1 70 ? -1.197 4.812 5.262 1.00 93.00 70 GLU A CA 1
ATOM 534 C C . GLU A 1 70 ? -1.968 4.817 6.579 1.00 93.00 70 GLU A C 1
ATOM 536 O O . GLU A 1 70 ? -1.417 4.547 7.644 1.00 93.00 70 GLU A O 1
ATOM 541 N N . LYS A 1 71 ? -3.269 5.102 6.505 1.00 93.12 71 LYS A N 1
ATOM 542 C CA . LYS A 1 71 ? -4.171 5.014 7.652 1.00 93.12 71 LYS A CA 1
ATOM 543 C C . LYS A 1 71 ? -5.175 3.898 7.413 1.00 93.12 71 LYS A C 1
ATOM 545 O O . LYS A 1 71 ? -5.867 3.896 6.398 1.00 93.12 71 LYS A O 1
ATOM 550 N N . TRP A 1 72 ? -5.260 2.975 8.352 1.00 94.00 72 TRP A N 1
ATOM 551 C CA . TRP A 1 72 ? -6.086 1.780 8.299 1.00 94.00 72 TRP A CA 1
ATOM 552 C C . TRP A 1 72 ? -7.103 1.815 9.434 1.00 94.00 72 TRP A C 1
ATOM 554 O O . TRP A 1 72 ? -6.762 2.208 10.545 1.00 94.00 72 TRP A O 1
ATOM 564 N N . ILE A 1 73 ? -8.342 1.417 9.152 1.00 92.94 73 ILE A N 1
ATOM 565 C CA . ILE A 1 73 ? -9.402 1.279 10.155 1.00 92.94 73 ILE A CA 1
ATOM 566 C C . ILE A 1 73 ? -9.945 -0.148 10.152 1.00 92.94 73 ILE A C 1
ATOM 568 O O . ILE A 1 73 ? -10.126 -0.726 9.077 1.00 92.94 73 ILE A O 1
ATOM 572 N N . ARG A 1 7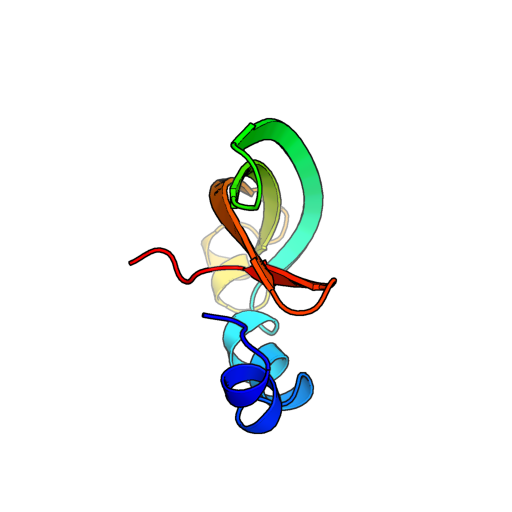4 ? -10.211 -0.711 11.328 1.00 92.12 74 ARG A N 1
ATOM 573 C CA . ARG A 1 74 ? -10.887 -1.995 11.478 1.00 92.12 74 ARG A CA 1
ATOM 574 C C . ARG A 1 74 ? -12.393 -1.766 11.551 1.00 92.12 74 ARG A C 1
ATOM 576 O O . ARG A 1 74 ? -12.867 -1.006 12.386 1.00 92.12 74 ARG A O 1
ATOM 583 N N . ALA A 1 75 ? -13.140 -2.409 10.665 1.00 89.50 75 ALA A N 1
ATOM 584 C CA . ALA A 1 75 ? -14.598 -2.400 10.664 1.00 89.50 75 ALA A CA 1
ATOM 585 C C . ALA A 1 75 ? -15.097 -3.793 10.278 1.00 89.50 75 ALA A C 1
ATOM 587 O O . ALA A 1 75 ? -14.571 -4.393 9.339 1.00 89.50 75 ALA A O 1
ATOM 588 N N . ASP A 1 76 ? -16.070 -4.309 11.032 1.00 86.88 76 ASP A N 1
ATOM 589 C CA . ASP A 1 76 ? -16.656 -5.644 10.840 1.00 86.88 76 ASP A CA 1
ATOM 590 C C . ASP A 1 76 ? -15.615 -6.782 10.812 1.00 86.88 76 ASP A C 1
ATOM 592 O O . ASP A 1 76 ? -15.746 -7.766 10.091 1.00 86.88 76 ASP A O 1
ATOM 596 N N . GLY A 1 77 ? -14.545 -6.640 11.606 1.00 88.88 77 GLY A N 1
ATOM 597 C CA . GLY A 1 77 ? -13.456 -7.620 11.698 1.00 88.88 77 GLY A CA 1
ATOM 598 C C . GLY A 1 77 ? -12.409 -7.536 10.581 1.00 88.88 77 GLY A C 1
ATOM 599 O O . GLY A 1 77 ? -11.409 -8.250 10.642 1.00 88.88 77 GLY A O 1
ATOM 600 N N . GLU A 1 78 ? -12.578 -6.638 9.609 1.00 90.56 78 GLU A N 1
ATOM 601 C CA . GLU A 1 78 ? -11.661 -6.454 8.482 1.00 90.56 78 GLU A CA 1
ATOM 602 C C . GLU A 1 78 ? -10.971 -5.084 8.513 1.00 90.56 78 GLU A C 1
ATOM 604 O O . GLU A 1 78 ? -11.508 -4.104 9.027 1.00 90.56 78 GLU A O 1
ATOM 609 N N . TRP A 1 79 ? -9.760 -5.009 7.954 1.00 90.56 79 TRP A N 1
ATOM 610 C CA . TRP A 1 79 ? -8.983 -3.771 7.870 1.00 90.56 79 TRP A CA 1
ATOM 611 C C . TRP A 1 79 ? -9.161 -3.075 6.521 1.00 90.56 79 TRP A C 1
ATOM 613 O O . TRP A 1 79 ? -8.988 -3.665 5.450 1.00 90.56 79 TRP A O 1
ATOM 623 N N . TRP A 1 80 ? -9.415 -1.772 6.581 1.00 90.69 80 TRP A N 1
ATOM 624 C CA . TRP A 1 80 ? -9.728 -0.941 5.429 1.00 90.69 80 TRP A CA 1
ATOM 625 C C . TRP A 1 80 ? -8.786 0.254 5.336 1.00 90.69 80 TRP A C 1
ATOM 627 O O . TRP A 1 80 ? -8.700 1.071 6.251 1.00 90.69 80 TRP A O 1
ATOM 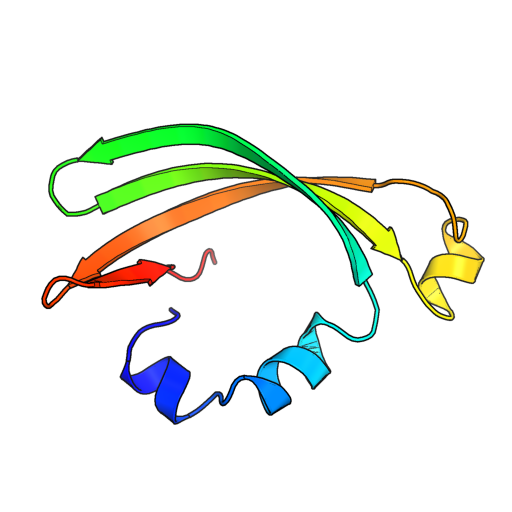637 N N . LEU A 1 81 ? -8.118 0.401 4.189 1.00 90.44 81 LEU A N 1
ATOM 638 C CA . LEU A 1 81 ? -7.269 1.558 3.911 1.00 90.44 81 LEU A CA 1
ATOM 639 C C . LEU A 1 81 ? -8.133 2.809 3.684 1.00 90.44 81 LEU A C 1
ATOM 641 O O . LEU A 1 81 ? -8.971 2.856 2.766 1.00 90.44 81 LEU A O 1
ATOM 645 N N . LEU A 1 82 ? -7.901 3.841 4.491 1.00 87.44 82 LEU A N 1
ATOM 646 C CA . LEU A 1 82 ? -8.477 5.171 4.332 1.00 87.44 82 LEU A CA 1
ATOM 647 C C . LEU A 1 82 ? -7.781 5.922 3.187 1.00 87.44 82 LEU A C 1
ATOM 649 O O . LEU A 1 82 ? -6.580 5.765 2.979 1.00 87.44 82 LEU A O 1
ATOM 653 N N . PRO A 1 83 ? -8.514 6.743 2.412 1.00 77.69 83 PRO A N 1
ATOM 654 C CA . PRO A 1 83 ? -7.879 7.597 1.422 1.00 77.69 83 PRO A CA 1
ATOM 655 C C . PRO A 1 83 ? -7.109 8.693 2.159 1.00 77.69 83 PRO A C 1
ATOM 657 O O . PRO A 1 83 ? -7.683 9.411 2.979 1.00 77.69 83 PRO A O 1
ATOM 660 N N . THR A 1 84 ? -5.833 8.854 1.849 1.00 67.06 84 THR A N 1
ATOM 661 C CA . THR A 1 84 ? -5.120 10.090 2.163 1.00 67.06 84 THR A CA 1
ATOM 662 C C . THR A 1 84 ? -5.536 11.157 1.147 1.00 67.06 84 THR A C 1
ATOM 664 O O . THR A 1 84 ? -5.706 10.854 -0.037 1.00 67.06 84 THR A O 1
ATOM 667 N N . ARG A 1 85 ? -5.837 12.365 1.635 1.00 51.66 85 ARG A N 1
ATOM 668 C CA . ARG A 1 85 ? -6.245 13.509 0.808 1.00 51.66 85 ARG A CA 1
ATOM 669 C C . ARG A 1 85 ? -5.034 14.150 0.144 1.00 51.66 85 ARG A C 1
ATOM 671 O O . ARG A 1 85 ? -3.960 14.132 0.783 1.00 51.66 85 ARG A O 1
#

pLDDT: mean 83.17, std 10.57, range [51.66, 96.12]

Radius of gyration: 15.27 Å; Cα contacts (8 Å, |Δi|>4): 144; chains: 1; bounding box: 35×21×41 Å

Mean predicted aligned error: 6.97 Å

Secondary structure (DSSP, 8-state):
---HHHHHHS-HHHHHHHHTSSEEEEEEEEEEEEEETTEEEEEEEEEEEE-HHHHHHH-TT--EEEEEEEEEEEETTEEEEPPP-

Solvent-accessible surface area (backbone atoms only — not comparable to full-atom values): 4870 Å² total; per-residue (Å²): 80,59,40,72,75,45,42,74,76,47,45,68,71,64,47,40,70,75,67,48,77,48,48,47,78,74,49,78,44,80,76,46,77,51,73,58,94,54,37,33,43,34,36,34,38,41,30,29,25,37,34,69,75,60,3,72,73,67,40,56,79,45,76,43,77,43,80,44,81,44,42,34,37,55,56,97,92,42,80,28,50,50,63,81,131